Protein AF-X1MJ96-F1 (afdb_monomer)

Radius of gyration: 21.06 Å; Cα con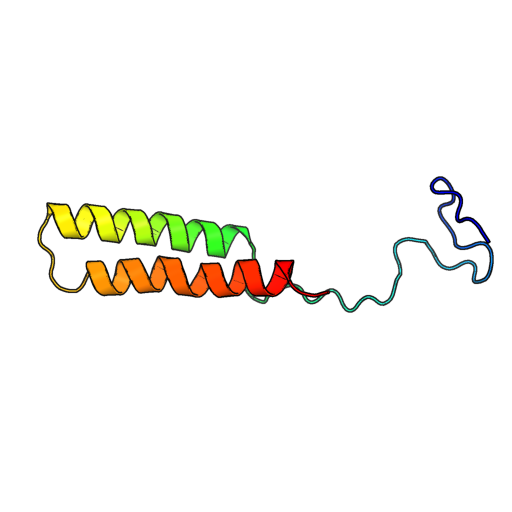tacts (8 Å, |Δi|>4): 55; chains: 1; bounding box: 51×21×50 Å

Foldseek 3Di:
DDDDPPDQADPPPRHGPPPDPPVPCDDPAHPVNLVVLLVVLVVLLVVCVVVVPPPSVVSSVCSNPVSVCVVVVNVPPD

Structure (mmCIF, N/CA/C/O backbone):
data_AF-X1MJ96-F1
#
_entry.id   AF-X1MJ96-F1
#
loop_
_atom_site.group_PDB
_atom_site.id
_atom_site.type_symbol
_atom_site.label_atom_id
_atom_site.label_alt_id
_atom_site.label_comp_id
_atom_site.label_asym_id
_atom_site.label_entity_id
_atom_site.label_seq_id
_atom_site.pdbx_PDB_ins_code
_atom_site.Cartn_x
_atom_site.Cartn_y
_atom_site.Cartn_z
_atom_site.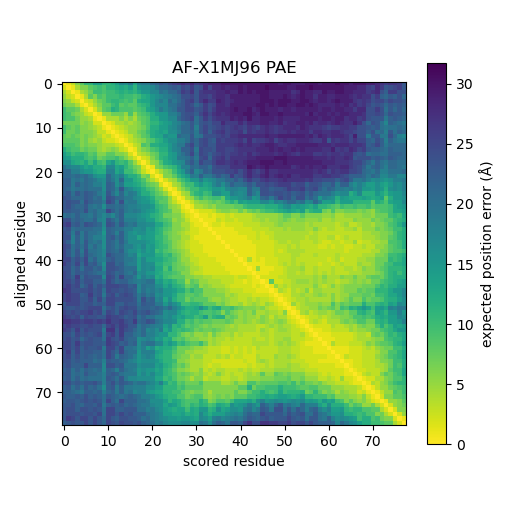occupancy
_atom_site.B_iso_or_equiv
_atom_site.auth_seq_id
_atom_site.auth_comp_id
_atom_site.auth_asym_id
_atom_site.auth_atom_id
_atom_site.pdbx_PDB_model_num
ATOM 1 N N . LEU A 1 1 ? -37.394 7.660 24.142 1.00 49.75 1 LEU A N 1
ATOM 2 C CA . LEU A 1 1 ? -36.429 8.213 25.117 1.00 49.75 1 LEU A CA 1
ATOM 3 C C . LEU A 1 1 ? -35.333 8.933 24.341 1.00 49.75 1 LEU A C 1
ATOM 5 O O . LEU A 1 1 ? -34.780 8.334 23.429 1.00 49.75 1 LEU A O 1
ATOM 9 N N . ARG A 1 2 ? -35.099 10.225 24.602 1.00 50.00 2 ARG A N 1
ATOM 10 C CA . ARG A 1 2 ? -33.973 10.970 24.013 1.00 50.00 2 ARG A CA 1
ATOM 11 C C . ARG A 1 2 ? -32.759 10.733 24.908 1.00 50.00 2 ARG A C 1
ATOM 13 O O . ARG A 1 2 ? -32.834 11.047 26.089 1.00 50.00 2 ARG A O 1
ATOM 20 N N . PHE A 1 3 ? -31.693 10.151 24.367 1.00 57.22 3 PHE A N 1
ATOM 21 C CA . PHE A 1 3 ? -30.452 9.935 25.107 1.00 57.22 3 PHE A CA 1
ATOM 22 C C . PHE A 1 3 ? -29.782 11.284 25.379 1.00 57.22 3 PHE A C 1
ATOM 24 O O . PHE A 1 3 ? -29.549 12.064 24.454 1.00 57.22 3 PHE A O 1
ATOM 31 N N . ASN A 1 4 ? -29.513 11.570 26.650 1.00 60.22 4 ASN A N 1
ATOM 32 C CA . ASN A 1 4 ? -28.726 12.721 27.059 1.00 60.22 4 ASN A CA 1
ATOM 33 C C . ASN A 1 4 ? -27.248 12.366 26.875 1.00 60.22 4 ASN A C 1
ATOM 35 O O . ASN A 1 4 ? -26.712 11.512 27.572 1.00 60.22 4 ASN A O 1
ATOM 39 N N . SER A 1 5 ? -26.577 13.015 25.928 1.00 59.53 5 SER A N 1
ATOM 40 C CA . SER A 1 5 ? -25.191 12.723 25.538 1.00 59.53 5 SER A CA 1
ATOM 41 C C . SER A 1 5 ? -24.137 13.028 26.615 1.00 59.53 5 SER A C 1
ATOM 43 O O . SER A 1 5 ? -22.948 12.843 26.370 1.00 59.53 5 SER A O 1
ATOM 45 N N . LYS A 1 6 ? -24.547 13.495 27.801 1.00 62.69 6 LYS A N 1
ATOM 46 C CA . LYS A 1 6 ? -23.671 13.745 28.958 1.00 62.69 6 LYS A CA 1
ATOM 47 C C . LYS A 1 6 ? -23.697 12.635 30.013 1.00 62.69 6 LYS A C 1
ATOM 49 O O . LYS A 1 6 ? -22.920 12.704 30.961 1.00 62.69 6 LYS A O 1
ATOM 54 N N . GLU A 1 7 ? -24.574 11.646 29.882 1.00 65.25 7 GLU A N 1
ATOM 55 C CA . GLU A 1 7 ? -24.690 10.553 30.849 1.00 65.25 7 GLU A CA 1
ATOM 56 C C . GLU A 1 7 ? -23.734 9.411 30.475 1.00 65.25 7 GLU A C 1
ATOM 58 O O . GLU A 1 7 ? -23.689 8.967 29.330 1.00 65.25 7 GLU A O 1
ATOM 63 N N . GLY A 1 8 ? -22.916 8.974 31.438 1.00 65.81 8 GLY A N 1
ATOM 64 C CA . GLY A 1 8 ? -21.916 7.911 31.255 1.00 65.81 8 GLY A CA 1
ATOM 65 C C . GLY A 1 8 ? -22.486 6.489 31.311 1.00 65.81 8 GLY A C 1
ATOM 66 O O . GLY A 1 8 ? -21.757 5.524 31.068 1.00 65.81 8 GLY A O 1
ATOM 67 N N . GLU A 1 9 ? -23.780 6.361 31.601 1.00 70.19 9 GLU A N 1
ATOM 68 C CA . GLU A 1 9 ? -24.517 5.107 31.737 1.00 70.19 9 GLU A CA 1
ATOM 69 C C . GLU A 1 9 ? -25.889 5.205 31.058 1.00 70.19 9 GLU A C 1
ATOM 71 O O . GLU A 1 9 ? -26.506 6.268 31.002 1.00 70.19 9 GLU A O 1
ATOM 76 N N . CYS A 1 10 ? -26.367 4.092 30.504 1.00 69.25 10 CYS A N 1
ATOM 77 C CA . CYS A 1 10 ? -27.700 4.009 29.926 1.00 69.25 10 CYS A CA 1
ATOM 78 C C . CYS A 1 10 ? -28.754 3.986 31.048 1.00 69.25 10 CYS A C 1
ATOM 80 O O . CYS A 1 10 ? -28.717 3.083 31.881 1.00 69.25 10 CYS A O 1
ATOM 82 N N . PRO A 1 11 ? -29.765 4.871 31.044 1.00 67.31 11 PRO A N 1
ATOM 83 C CA . PRO A 1 11 ? -30.739 4.968 32.136 1.00 67.31 11 PRO A CA 1
ATOM 84 C C . PRO A 1 11 ? -31.703 3.773 32.241 1.00 67.31 11 PRO A C 1
ATOM 86 O O . PRO A 1 11 ? -32.438 3.668 33.216 1.00 67.31 11 PRO A O 1
ATOM 89 N N . GLN A 1 12 ? -31.745 2.883 31.240 1.00 67.56 12 GLN A N 1
ATOM 90 C CA . GLN A 1 12 ? -32.644 1.720 31.231 1.00 67.56 12 GLN A CA 1
ATOM 91 C C . GLN A 1 12 ? -31.946 0.411 31.618 1.00 67.56 12 GLN A C 1
ATOM 93 O O . GLN A 1 12 ? -32.575 -0.466 32.201 1.00 67.56 12 GLN A O 1
ATOM 98 N N . CYS A 1 13 ? -30.664 0.258 31.281 1.00 74.00 13 CYS A N 1
ATOM 99 C CA . CYS A 1 13 ? -29.909 -0.968 31.551 1.00 74.00 13 CYS A CA 1
ATOM 100 C C . CYS A 1 13 ? -28.661 -0.748 32.410 1.00 74.00 13 CYS A C 1
ATOM 102 O O . CYS A 1 13 ? -27.949 -1.712 32.669 1.00 74.00 13 CYS A O 1
ATOM 104 N N . HIS A 1 14 ? -28.384 0.493 32.828 1.00 69.62 14 HIS A N 1
ATOM 105 C CA . HIS A 1 14 ? -27.200 0.896 33.597 1.00 69.62 14 HIS A CA 1
ATOM 106 C C . HIS A 1 14 ? -25.858 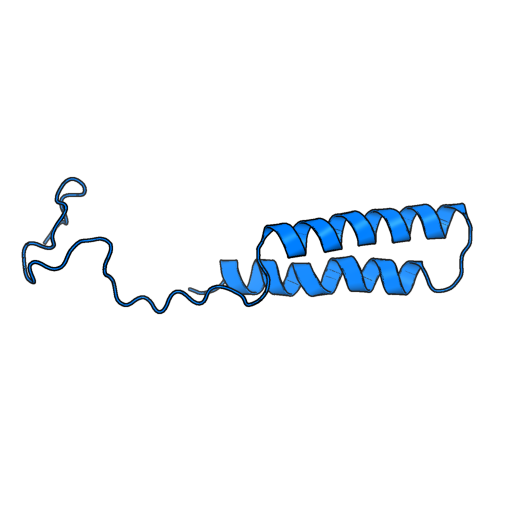0.488 32.960 1.00 69.62 14 HIS A C 1
ATOM 108 O O . HIS A 1 14 ? -24.806 0.568 33.587 1.00 69.62 14 HIS A O 1
ATOM 114 N N . ALA A 1 15 ? -25.872 0.068 31.692 1.00 64.62 15 ALA A N 1
ATOM 115 C CA . ALA A 1 15 ? -24.672 -0.278 30.953 1.00 64.62 15 ALA A CA 1
ATOM 116 C C . ALA A 1 15 ? -23.900 0.995 30.601 1.00 64.62 15 ALA A C 1
ATOM 118 O O . ALA A 1 15 ? -24.491 2.010 30.214 1.00 64.62 15 ALA A O 1
ATOM 119 N N . LYS A 1 16 ? -22.573 0.943 30.711 1.00 66.75 16 LYS A N 1
ATOM 120 C CA . LYS A 1 16 ? -21.699 2.062 30.362 1.00 66.75 16 LYS A CA 1
ATOM 121 C C . LYS A 1 16 ? -21.832 2.356 28.867 1.00 66.75 16 LYS A C 1
ATOM 123 O O . LYS A 1 16 ? -21.773 1.442 28.050 1.00 66.75 16 LYS A O 1
ATOM 128 N N . VAL A 1 17 ? -21.955 3.628 28.481 1.00 62.50 17 VAL A N 1
ATOM 129 C CA . VAL A 1 17 ? -22.266 4.034 27.086 1.00 62.50 17 VAL A CA 1
ATOM 130 C C . VAL A 1 17 ? -21.159 3.661 26.073 1.00 62.50 17 VAL A C 1
ATOM 132 O O . VAL A 1 17 ? -21.366 3.734 24.868 1.00 62.50 17 VAL A O 1
ATOM 135 N N . ASN A 1 18 ? -20.006 3.172 26.539 1.00 56.47 18 ASN A N 1
ATOM 136 C CA . ASN A 1 18 ? -18.900 2.692 25.701 1.00 56.47 18 ASN A CA 1
ATOM 137 C C . ASN A 1 18 ? -18.737 1.160 25.679 1.00 56.47 18 ASN A C 1
ATOM 139 O O . ASN A 1 18 ? -17.809 0.664 25.051 1.00 56.47 18 ASN A O 1
ATOM 143 N N . GLU A 1 19 ? -19.613 0.410 26.351 1.00 54.41 19 GLU A N 1
ATOM 144 C CA . GLU A 1 19 ? -19.598 -1.061 26.389 1.00 54.41 19 GLU A CA 1
ATOM 145 C C . GLU A 1 19 ? -20.668 -1.660 25.465 1.00 54.41 19 GLU A C 1
ATOM 147 O O . GLU A 1 19 ? -21.208 -2.733 25.734 1.00 54.41 19 GLU A O 1
ATOM 152 N N . SER A 1 20 ? -20.998 -0.973 24.362 1.00 52.91 20 SER A N 1
ATOM 153 C CA . SER A 1 20 ? -21.779 -1.619 23.306 1.00 52.91 20 SER A CA 1
ATOM 154 C C . SER A 1 20 ? -20.993 -2.854 22.850 1.00 52.91 20 SER A C 1
ATOM 156 O O . SER A 1 20 ? -19.826 -2.699 22.477 1.00 52.91 20 SER A O 1
ATOM 158 N N . PRO A 1 21 ? -21.581 -4.065 22.847 1.00 53.97 21 PRO A N 1
ATOM 159 C CA . PRO A 1 21 ? -20.959 -5.276 22.315 1.00 53.97 21 PRO A CA 1
ATOM 160 C C . PRO A 1 21 ? -20.909 -5.231 20.777 1.00 53.97 21 PRO A C 1
ATOM 162 O O . PRO A 1 21 ? -21.113 -6.239 20.099 1.00 53.97 21 PRO A O 1
ATOM 165 N N . GLU A 1 22 ? -20.663 -4.047 20.213 1.00 54.50 22 GLU A N 1
ATOM 166 C CA . GLU A 1 22 ? -20.252 -3.874 18.837 1.00 54.50 22 GLU A CA 1
ATOM 167 C C . GLU A 1 22 ? -18.930 -4.621 18.732 1.00 54.50 22 GLU A C 1
ATOM 169 O O . GLU A 1 22 ? -17.915 -4.233 19.315 1.00 54.50 22 GLU A O 1
ATOM 174 N N . ASN A 1 23 ? -18.975 -5.771 18.075 1.00 51.50 23 ASN A N 1
ATOM 175 C CA . ASN A 1 23 ? -17.818 -6.604 17.833 1.00 51.50 23 ASN A CA 1
ATOM 176 C C . ASN A 1 23 ? -16.848 -5.748 17.011 1.00 51.50 23 ASN A C 1
ATOM 178 O O . ASN A 1 23 ? -17.028 -5.613 15.800 1.00 51.50 23 ASN A O 1
ATOM 182 N N . ARG A 1 24 ? -15.912 -5.059 17.683 1.00 54.47 24 ARG A N 1
ATOM 183 C CA . ARG A 1 24 ? -14.956 -4.152 17.054 1.00 54.47 24 ARG A CA 1
ATOM 184 C C . ARG A 1 24 ? -14.097 -5.021 16.154 1.00 54.47 24 ARG A C 1
ATOM 186 O O . ARG A 1 24 ? -13.136 -5.639 16.602 1.00 54.47 24 ARG A O 1
ATOM 193 N N . LYS A 1 25 ? -14.496 -5.123 14.888 1.00 58.34 25 LYS A N 1
ATOM 194 C CA . LYS A 1 25 ? -13.740 -5.798 13.842 1.00 58.34 25 LYS A CA 1
ATOM 195 C C . LYS A 1 25 ? -12.549 -4.907 13.537 1.00 58.34 25 LYS A C 1
ATOM 197 O O . LYS A 1 25 ? -12.553 -4.129 12.591 1.00 58.34 25 LYS A O 1
ATOM 202 N N . GLU A 1 26 ? -11.555 -4.956 14.412 1.00 57.59 26 GLU A N 1
ATOM 203 C CA . GLU A 1 26 ? -10.252 -4.399 14.107 1.00 57.59 26 GLU A CA 1
ATOM 204 C C . GLU A 1 26 ? -9.718 -5.176 12.912 1.00 57.59 26 GLU A C 1
ATOM 206 O O . GLU A 1 26 ? -9.682 -6.411 12.913 1.00 57.59 26 GLU A O 1
ATOM 211 N N . SER A 1 27 ? -9.376 -4.462 11.845 1.00 56.84 27 SER A N 1
ATOM 212 C CA . SER A 1 27 ? -8.718 -5.107 10.727 1.00 56.84 27 SER A CA 1
ATOM 213 C C . SER A 1 27 ? -7.427 -5.761 11.195 1.00 56.84 27 SER A C 1
ATOM 215 O O . SER A 1 27 ? -6.685 -5.155 11.970 1.00 56.84 27 SER A O 1
ATOM 217 N N . PRO A 1 28 ? -7.086 -6.942 10.653 1.00 65.06 28 PRO A N 1
ATOM 218 C CA . PRO A 1 28 ? -5.807 -7.589 10.939 1.00 65.06 28 PRO A CA 1
ATOM 219 C C . PRO A 1 28 ? -4.600 -6.727 10.530 1.00 65.06 28 PRO A C 1
ATOM 221 O O . PRO A 1 28 ? -3.482 -6.978 10.968 1.00 65.06 28 PRO A O 1
ATOM 224 N N . ILE A 1 29 ? -4.820 -5.701 9.700 1.00 66.19 29 ILE A N 1
ATOM 225 C CA . ILE A 1 29 ? -3.813 -4.734 9.273 1.00 66.19 29 ILE A CA 1
ATOM 226 C C . ILE A 1 29 ? -4.140 -3.386 9.922 1.00 66.19 29 ILE A C 1
ATOM 228 O O . ILE A 1 29 ? -5.235 -2.862 9.700 1.00 66.19 29 ILE A O 1
ATOM 232 N N . PRO A 1 30 ? -3.223 -2.783 10.691 1.00 78.44 30 PRO A N 1
ATOM 233 C CA . PRO A 1 30 ? -3.455 -1.461 11.244 1.00 78.44 30 PRO A CA 1
ATOM 234 C C . PRO A 1 30 ? -3.481 -0.405 10.127 1.00 78.44 30 PRO A C 1
ATOM 236 O O . PRO A 1 30 ? -2.757 -0.510 9.137 1.00 78.44 30 PRO A O 1
ATOM 239 N N . TRP A 1 31 ? -4.283 0.650 10.300 1.00 79.12 31 TRP A N 1
ATOM 240 C CA . TRP A 1 31 ? -4.470 1.711 9.296 1.00 79.12 31 TRP A CA 1
ATOM 241 C C . TRP A 1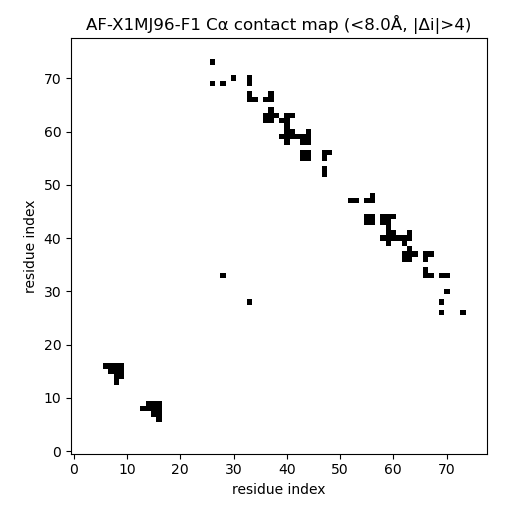 31 ? -3.150 2.347 8.827 1.00 79.12 31 TRP A C 1
ATOM 243 O O . TRP A 1 31 ? -2.983 2.639 7.644 1.00 79.12 31 TRP A O 1
ATOM 253 N N . TRP A 1 32 ? -2.178 2.499 9.732 1.00 80.69 32 TRP A N 1
ATOM 254 C CA . TRP A 1 32 ? -0.855 3.033 9.408 1.00 80.69 32 TRP A CA 1
ATOM 255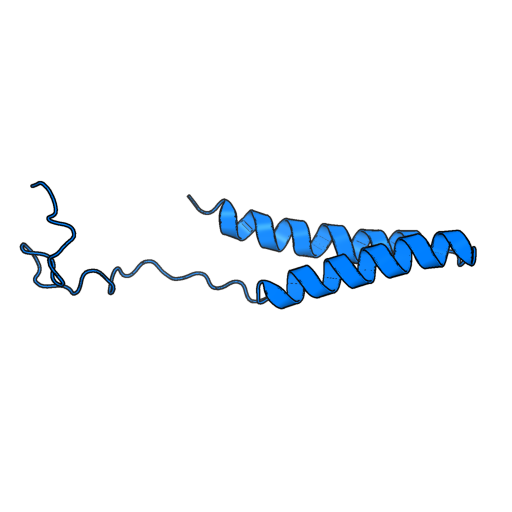 C C . TRP A 1 32 ? -0.049 2.094 8.496 1.00 80.69 32 TRP A C 1
ATOM 257 O O . TRP A 1 32 ? 0.702 2.567 7.646 1.00 80.69 32 TRP A O 1
ATOM 267 N N . GLY A 1 33 ? -0.239 0.775 8.617 1.00 84.38 33 GLY A N 1
ATOM 268 C CA . GLY A 1 33 ? 0.409 -0.219 7.760 1.00 84.38 33 GLY A CA 1
ATOM 269 C C . GLY A 1 33 ? -0.098 -0.140 6.321 1.00 84.38 33 GLY A C 1
ATOM 270 O O . GLY A 1 33 ? 0.691 -0.157 5.381 1.00 84.38 33 GLY A O 1
ATOM 271 N N . ALA A 1 34 ? -1.406 0.057 6.148 1.00 84.12 34 ALA A N 1
ATOM 272 C CA . ALA A 1 34 ? -1.999 0.272 4.833 1.00 84.12 34 ALA A CA 1
ATOM 273 C C . ALA A 1 34 ? -1.495 1.570 4.172 1.00 84.12 34 ALA A C 1
ATOM 275 O O . ALA A 1 34 ? -1.163 1.564 2.988 1.00 84.12 34 ALA A O 1
ATOM 276 N N . ILE A 1 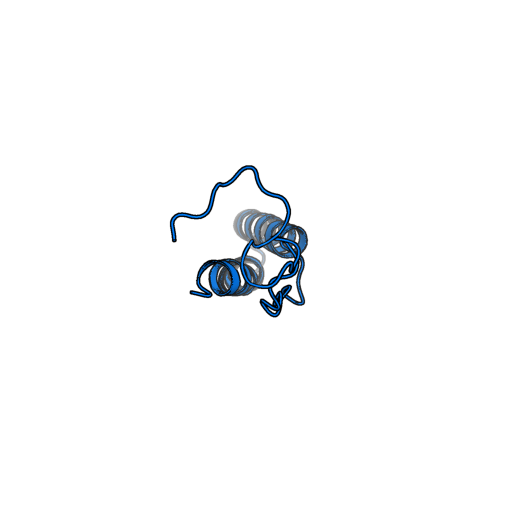35 ? -1.362 2.661 4.937 1.00 86.31 35 ILE A N 1
ATOM 277 C CA . ILE A 1 35 ? -0.788 3.923 4.439 1.00 86.31 35 ILE A CA 1
ATOM 278 C C . ILE A 1 35 ? 0.674 3.742 4.011 1.00 86.31 35 ILE A C 1
ATOM 280 O O . ILE A 1 35 ? 1.050 4.209 2.937 1.00 86.31 35 ILE A O 1
ATOM 284 N N . LEU A 1 36 ? 1.496 3.041 4.801 1.00 90.25 36 LEU A N 1
ATOM 285 C CA . LEU A 1 36 ? 2.890 2.766 4.434 1.00 90.25 36 LEU A CA 1
ATOM 286 C C . LEU A 1 36 ? 2.998 1.980 3.124 1.00 90.25 36 LEU A C 1
ATOM 288 O O . LEU A 1 36 ? 3.798 2.349 2.266 1.00 90.25 36 LEU A O 1
ATOM 292 N N . CYS A 1 37 ? 2.176 0.943 2.938 1.00 89.12 37 CYS A N 1
ATOM 293 C CA . CYS A 1 37 ? 2.148 0.182 1.687 1.00 89.12 37 CYS A CA 1
ATOM 294 C C . CYS A 1 37 ? 1.809 1.070 0.481 1.00 89.12 37 CYS A C 1
ATOM 296 O O . CYS A 1 37 ? 2.482 0.976 -0.543 1.00 89.12 37 CYS A O 1
ATOM 298 N N . ILE A 1 38 ? 0.842 1.982 0.623 1.00 89.38 38 ILE A N 1
ATOM 299 C CA . ILE A 1 38 ? 0.466 2.924 -0.442 1.00 89.38 38 ILE A CA 1
ATOM 300 C C . ILE A 1 38 ? 1.634 3.856 -0.791 1.00 89.38 38 ILE A C 1
ATOM 302 O O . ILE A 1 38 ? 1.945 4.030 -1.968 1.00 89.38 38 ILE A O 1
ATOM 306 N N . LEU A 1 39 ? 2.313 4.428 0.209 1.00 92.62 39 LEU A N 1
ATOM 307 C CA . LEU A 1 39 ? 3.446 5.333 -0.021 1.00 92.62 39 LEU A CA 1
ATOM 308 C C . LEU A 1 39 ? 4.617 4.627 -0.716 1.00 92.62 39 LEU A C 1
ATOM 310 O O . LEU A 1 39 ? 5.186 5.166 -1.667 1.00 92.62 39 LEU A O 1
ATOM 314 N N . ILE A 1 40 ? 4.946 3.408 -0.280 1.00 91.88 40 ILE A N 1
ATOM 315 C CA . ILE A 1 40 ? 5.993 2.589 -0.903 1.00 91.88 40 ILE A CA 1
ATOM 316 C C . ILE A 1 40 ? 5.593 2.212 -2.333 1.00 91.88 40 ILE A C 1
ATOM 318 O O . ILE A 1 40 ? 6.422 2.303 -3.234 1.00 91.88 40 ILE A O 1
ATOM 322 N N . GLY A 1 41 ? 4.331 1.843 -2.563 1.00 89.38 41 GLY A N 1
ATOM 323 C CA . GLY A 1 41 ? 3.819 1.501 -3.888 1.00 89.38 41 GLY A CA 1
ATOM 324 C C . GLY A 1 41 ? 3.903 2.663 -4.880 1.00 89.38 41 GLY A C 1
ATOM 325 O O . GLY A 1 41 ? 4.378 2.471 -5.996 1.00 89.38 41 GLY A O 1
ATOM 326 N N . ILE A 1 42 ? 3.537 3.882 -4.467 1.00 89.94 42 ILE A N 1
ATOM 327 C CA . ILE A 1 42 ? 3.677 5.096 -5.294 1.00 89.94 42 ILE A CA 1
ATOM 3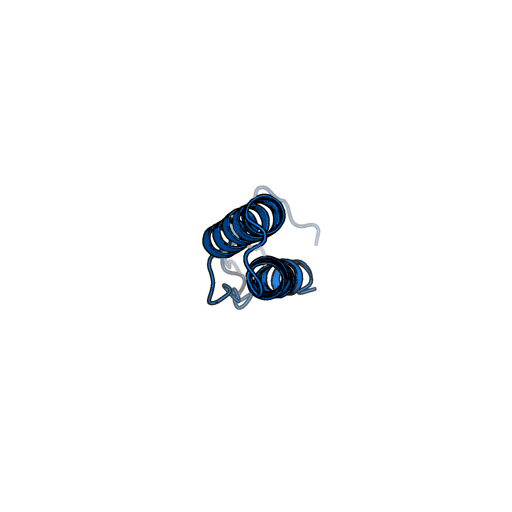28 C C . ILE A 1 42 ? 5.154 5.383 -5.599 1.00 89.94 42 ILE A C 1
ATOM 3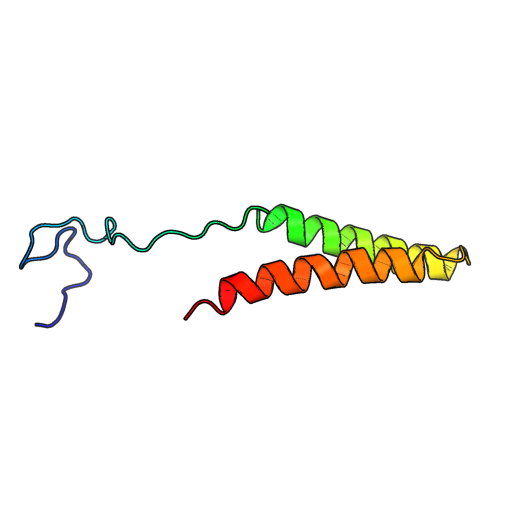30 O O . ILE A 1 42 ? 5.496 5.699 -6.739 1.00 89.94 42 ILE A O 1
ATOM 334 N N . GLY A 1 43 ? 6.035 5.251 -4.602 1.00 91.25 43 GLY A N 1
ATOM 335 C CA . GLY A 1 43 ? 7.475 5.446 -4.781 1.00 91.25 43 GLY A CA 1
ATOM 336 C C . GLY A 1 43 ? 8.099 4.423 -5.732 1.00 91.25 43 GLY A C 1
ATOM 337 O O . GLY A 1 43 ? 8.864 4.797 -6.617 1.00 91.25 43 GLY A O 1
ATOM 338 N N . ALA A 1 44 ? 7.731 3.148 -5.597 1.00 87.12 44 ALA A N 1
ATOM 339 C CA . ALA A 1 44 ? 8.157 2.077 -6.494 1.00 87.12 44 ALA A CA 1
ATOM 340 C C . ALA A 1 44 ? 7.623 2.291 -7.915 1.00 87.12 44 ALA A C 1
ATOM 342 O O . ALA A 1 44 ? 8.362 2.117 -8.879 1.00 87.12 44 ALA A O 1
ATOM 343 N N . TRP A 1 45 ? 6.375 2.738 -8.049 1.00 84.75 45 TRP A N 1
ATOM 344 C CA . TRP A 1 45 ? 5.775 3.029 -9.344 1.00 84.75 45 TRP A CA 1
ATOM 345 C C . TRP A 1 45 ? 6.490 4.190 -10.054 1.00 84.75 45 TRP A C 1
ATOM 347 O O . TRP A 1 45 ? 6.955 4.035 -11.184 1.00 84.75 45 TRP A O 1
ATOM 357 N N . GLY A 1 46 ? 6.663 5.330 -9.379 1.00 86.12 46 GLY A N 1
ATOM 358 C CA . GLY A 1 46 ? 7.360 6.489 -9.947 1.00 86.12 46 GLY A CA 1
ATOM 359 C C . GLY A 1 46 ? 8.850 6.233 -10.199 1.00 86.12 46 GLY A C 1
ATOM 360 O O . GLY A 1 46 ? 9.373 6.593 -11.252 1.00 86.12 46 GLY A O 1
ATOM 361 N N . GLY A 1 47 ? 9.533 5.568 -9.263 1.00 86.38 47 GLY A N 1
ATOM 362 C CA . GLY A 1 47 ? 10.945 5.203 -9.402 1.00 86.38 47 GLY A CA 1
ATOM 363 C C . GLY A 1 47 ? 11.182 4.165 -10.498 1.00 86.38 47 GLY A C 1
ATOM 364 O O . GLY A 1 47 ? 12.140 4.282 -11.257 1.00 86.38 47 GLY A O 1
ATOM 365 N N . GLY A 1 48 ? 10.278 3.193 -10.639 1.00 83.56 48 GLY A N 1
ATOM 366 C CA . GLY A 1 48 ? 10.318 2.194 -11.705 1.00 83.56 48 GLY A CA 1
ATOM 367 C C . GLY A 1 48 ? 10.117 2.783 -13.089 1.00 83.56 48 GLY A C 1
ATOM 368 O O . GLY A 1 48 ? 10.812 2.374 -14.014 1.00 83.56 48 GLY A O 1
ATOM 369 N N . ALA A 1 49 ? 9.245 3.785 -13.217 1.00 79.38 49 ALA A N 1
ATOM 370 C CA . ALA A 1 49 ? 9.082 4.531 -14.461 1.00 79.38 49 ALA A CA 1
ATOM 371 C C . ALA A 1 49 ? 10.333 5.354 -14.818 1.00 79.38 49 ALA A C 1
ATOM 373 O O . ALA A 1 49 ? 10.669 5.471 -15.990 1.00 79.38 49 ALA A O 1
ATOM 374 N N . TYR A 1 50 ? 11.041 5.899 -13.822 1.00 84.56 50 TYR A N 1
ATOM 375 C CA . TYR A 1 50 ? 12.245 6.704 -14.049 1.00 84.56 50 TYR A CA 1
ATOM 376 C C . TYR A 1 50 ? 13.492 5.865 -14.380 1.00 84.56 50 TYR A C 1
ATOM 378 O O . TYR A 1 50 ? 14.328 6.296 -15.169 1.00 84.56 50 TYR A O 1
ATOM 386 N N . TRP A 1 51 ? 13.638 4.681 -13.780 1.00 88.56 51 TRP A N 1
ATOM 387 C CA . TRP A 1 51 ? 14.768 3.766 -14.021 1.00 88.56 51 TRP A CA 1
ATOM 388 C C . TRP A 1 51 ? 14.456 2.645 -15.021 1.00 88.56 51 TRP A C 1
ATOM 390 O O . TRP A 1 51 ? 15.275 1.745 -15.189 1.00 88.56 51 TRP A O 1
ATOM 400 N N . GLU A 1 52 ? 13.283 2.689 -15.663 1.00 83.44 52 GLU A N 1
ATOM 401 C CA . GLU A 1 52 ? 12.804 1.698 -16.639 1.00 83.44 52 GLU A CA 1
ATOM 402 C C . GLU A 1 52 ? 12.930 0.244 -16.144 1.00 83.44 52 GLU A C 1
ATOM 404 O O . GLU A 1 52 ? 13.264 -0.664 -16.902 1.00 83.44 52 GLU A O 1
ATOM 409 N N . ILE A 1 53 ? 12.669 0.001 -14.853 1.00 81.62 53 ILE A N 1
ATOM 410 C CA . ILE A 1 53 ? 12.764 -1.344 -14.271 1.00 81.62 53 ILE A CA 1
ATOM 411 C C . ILE A 1 53 ? 11.488 -2.123 -14.622 1.00 81.62 53 ILE A C 1
ATOM 413 O O . ILE A 1 53 ? 10.418 -1.823 -14.073 1.00 81.62 53 ILE A O 1
ATOM 417 N N . PRO A 1 54 ? 11.564 -3.151 -15.487 1.00 79.81 54 PRO A N 1
ATOM 418 C CA . PRO A 1 54 ? 10.394 -3.930 -15.863 1.00 79.81 54 PRO A CA 1
ATOM 419 C C . PRO A 1 54 ? 9.837 -4.688 -14.648 1.00 79.81 54 PRO A C 1
ATOM 421 O O . PRO A 1 54 ? 10.580 -5.285 -13.871 1.00 79.81 54 PRO A O 1
ATOM 424 N N . GLY A 1 55 ? 8.512 -4.659 -14.479 1.00 78.31 55 GLY A N 1
ATOM 425 C CA . GLY A 1 55 ? 7.797 -5.347 -13.394 1.00 78.31 55 GLY A CA 1
ATOM 426 C C . GLY A 1 55 ? 7.612 -4.536 -12.106 1.00 78.31 55 GLY A C 1
ATOM 427 O O . GLY A 1 55 ? 6.761 -4.889 -11.288 1.00 78.31 55 GLY A O 1
ATOM 428 N N . LEU A 1 56 ? 8.327 -3.416 -11.934 1.00 81.81 56 LEU A N 1
ATOM 429 C CA . LEU A 1 56 ? 8.160 -2.561 -10.753 1.00 81.81 56 LEU A CA 1
ATOM 430 C C . LEU A 1 56 ? 6.835 -1.768 -10.779 1.00 81.81 56 LEU A C 1
ATOM 432 O O . LEU A 1 56 ? 6.283 -1.461 -9.725 1.00 81.81 56 LEU A O 1
ATOM 436 N N . ASP A 1 57 ? 6.281 -1.522 -11.971 1.00 82.12 57 ASP A N 1
ATOM 437 C CA . ASP A 1 57 ? 4.943 -0.940 -12.183 1.00 82.12 57 ASP A CA 1
ATOM 438 C C . ASP A 1 57 ? 3.829 -1.846 -11.627 1.00 82.12 57 ASP A C 1
ATOM 440 O O . ASP A 1 57 ? 2.970 -1.405 -10.862 1.00 82.12 57 ASP A O 1
ATOM 444 N N . GLU A 1 58 ? 3.901 -3.144 -11.939 1.00 84.56 58 GLU A N 1
ATOM 445 C CA . GLU A 1 58 ? 2.945 -4.162 -11.488 1.00 84.56 58 GLU A CA 1
ATOM 446 C C . GLU A 1 58 ? 2.993 -4.321 -9.957 1.00 84.56 58 GLU A C 1
ATOM 448 O O . GLU A 1 58 ? 1.960 -4.318 -9.282 1.00 84.56 58 GLU A O 1
ATOM 453 N N . ALA A 1 59 ? 4.206 -4.382 -9.392 1.00 84.25 59 ALA A N 1
ATOM 454 C CA . ALA A 1 59 ? 4.424 -4.468 -7.950 1.00 84.25 59 ALA A CA 1
ATOM 455 C C . ALA A 1 59 ? 3.966 -3.195 -7.214 1.00 84.25 59 ALA A C 1
ATOM 457 O O . ALA A 1 59 ? 3.326 -3.282 -6.163 1.00 84.25 59 ALA A O 1
ATOM 458 N N . GLY A 1 60 ? 4.242 -2.014 -7.779 1.00 83.81 60 GLY A N 1
ATOM 459 C CA . GLY A 1 60 ? 3.782 -0.730 -7.251 1.00 83.81 60 GLY A CA 1
ATOM 460 C C . GLY A 1 60 ? 2.257 -0.635 -7.220 1.00 83.81 60 GLY A C 1
ATOM 461 O O . GLY A 1 60 ? 1.677 -0.267 -6.199 1.00 83.81 60 GLY A O 1
ATOM 462 N N . ARG A 1 61 ? 1.586 -1.063 -8.295 1.00 84.25 61 ARG A N 1
ATOM 463 C CA . ARG A 1 61 ? 0.118 -1.130 -8.366 1.00 84.25 61 ARG A CA 1
ATOM 464 C C . ARG A 1 61 ? -0.472 -2.088 -7.336 1.00 84.25 61 ARG A C 1
ATOM 466 O O . ARG A 1 61 ? -1.422 -1.716 -6.647 1.00 84.25 61 ARG A O 1
ATOM 473 N N . ALA A 1 62 ? 0.099 -3.281 -7.176 1.00 86.12 62 ALA A N 1
ATOM 474 C CA . ALA A 1 62 ? -0.349 -4.236 -6.162 1.00 86.12 62 ALA A CA 1
ATOM 475 C C . ALA A 1 62 ? -0.245 -3.651 -4.739 1.00 86.12 62 ALA A C 1
ATOM 477 O O . ALA A 1 62 ? -1.194 -3.747 -3.958 1.00 86.12 62 ALA A O 1
ATOM 478 N N . LEU A 1 63 ? 0.866 -2.973 -4.433 1.00 86.12 63 LEU A N 1
ATOM 479 C CA . LEU A 1 63 ? 1.103 -2.312 -3.144 1.00 86.12 63 LEU A CA 1
ATOM 480 C C . LEU A 1 63 ? 0.153 -1.142 -2.859 1.00 86.12 63 LEU A C 1
ATOM 482 O O . LEU A 1 63 ? -0.073 -0.830 -1.694 1.00 86.12 63 LEU A O 1
ATOM 486 N N . VAL A 1 64 ? -0.424 -0.513 -3.885 1.00 86.19 64 VAL A N 1
ATOM 487 C CA . VAL A 1 64 ? -1.417 0.560 -3.721 1.00 86.19 64 VAL A CA 1
ATOM 488 C C . VAL A 1 64 ? -2.834 -0.007 -3.597 1.00 86.19 64 VAL A C 1
ATOM 490 O O . VAL A 1 64 ? -3.565 0.353 -2.674 1.00 86.19 64 VAL A O 1
ATOM 493 N N . TYR A 1 65 ? -3.244 -0.909 -4.492 1.00 83.44 65 TYR A N 1
ATOM 494 C CA . TYR A 1 65 ? -4.647 -1.332 -4.586 1.00 83.44 65 TYR A CA 1
ATOM 495 C C . TYR A 1 65 ? -5.087 -2.319 -3.499 1.00 83.44 65 TYR A C 1
ATOM 497 O O . TYR A 1 65 ? -6.212 -2.214 -3.006 1.00 83.44 65 TYR A O 1
ATOM 505 N N . ILE A 1 66 ? -4.216 -3.242 -3.082 1.00 83.81 66 ILE A N 1
ATOM 506 C CA . ILE A 1 66 ? -4.523 -4.227 -2.031 1.00 83.81 66 ILE A CA 1
ATOM 507 C C . ILE A 1 66 ? -4.886 -3.544 -0.694 1.00 83.81 66 ILE A C 1
ATOM 509 O O . ILE A 1 66 ? -5.964 -3.815 -0.155 1.00 83.81 66 ILE A O 1
ATOM 513 N N . PRO A 1 67 ? -4.065 -2.624 -0.148 1.00 82.62 67 PRO A N 1
ATOM 514 C CA . PRO A 1 67 ? -4.395 -1.950 1.107 1.00 82.62 67 PRO A CA 1
ATOM 515 C C . PRO A 1 67 ? -5.546 -0.943 0.982 1.00 82.62 67 PRO A C 1
ATOM 517 O O . PRO A 1 67 ? -6.252 -0.739 1.968 1.00 82.62 67 PRO A O 1
ATOM 520 N N . LEU A 1 68 ? -5.797 -0.353 -0.198 1.00 80.94 68 LEU A N 1
ATOM 521 C CA . LEU A 1 68 ? -6.971 0.508 -0.418 1.00 80.94 68 LEU A CA 1
ATOM 522 C C . LEU A 1 68 ? -8.278 -0.261 -0.196 1.00 80.94 68 LEU A C 1
ATOM 524 O O . LEU A 1 68 ? -9.156 0.223 0.518 1.00 80.94 68 LEU A O 1
ATOM 528 N N . GLY A 1 69 ? -8.391 -1.477 -0.738 1.00 73.75 69 GLY A N 1
ATOM 529 C CA . GLY A 1 69 ? -9.551 -2.341 -0.495 1.00 73.75 69 GLY A CA 1
ATOM 530 C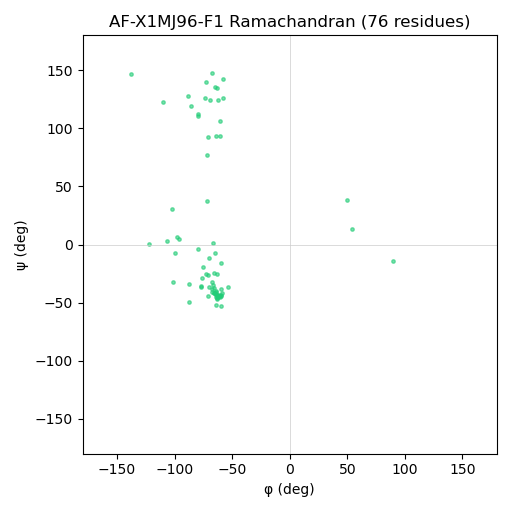 C . GLY A 1 69 ? -9.734 -2.663 0.991 1.00 73.75 69 GLY A C 1
ATOM 531 O O . GLY A 1 69 ? -10.852 -2.642 1.501 1.00 73.75 69 GLY A O 1
ATOM 532 N N . SER A 1 70 ? -8.629 -2.873 1.709 1.00 72.56 70 SER A N 1
ATOM 533 C CA . SER A 1 70 ? -8.657 -3.137 3.148 1.00 72.56 70 SER A CA 1
ATOM 534 C C . SER A 1 70 ? -9.061 -1.907 3.974 1.00 72.56 70 SER A C 1
ATOM 536 O O . SER A 1 70 ? -9.776 -2.058 4.959 1.00 72.56 70 SER A O 1
ATOM 538 N N . LEU A 1 71 ? -8.651 -0.695 3.578 1.00 70.69 71 LEU A N 1
ATOM 539 C CA . LEU A 1 71 ? -9.024 0.559 4.247 1.00 70.69 71 LEU A CA 1
ATOM 540 C C . LEU A 1 71 ? -10.501 0.917 4.027 1.00 70.69 71 LEU A C 1
ATOM 542 O O . LEU A 1 71 ? -11.195 1.275 4.979 1.00 70.69 71 LEU A O 1
ATOM 546 N N . PHE A 1 72 ? -10.998 0.791 2.794 1.00 67.31 72 PHE A N 1
ATOM 547 C CA . PHE A 1 72 ? -12.398 1.093 2.476 1.00 67.31 72 PHE A CA 1
ATOM 548 C C . PHE A 1 72 ? -13.369 -0.000 2.931 1.00 67.31 72 PHE A C 1
ATOM 550 O O . PHE A 1 72 ? -14.504 0.305 3.287 1.00 67.31 72 PHE A O 1
ATOM 557 N N . GLY A 1 73 ? -12.933 -1.262 2.989 1.00 62.72 73 GLY A N 1
ATOM 558 C CA . GLY A 1 73 ? -13.743 -2.361 3.520 1.00 62.72 73 GLY A CA 1
ATOM 559 C C . GLY A 1 73 ? -14.095 -2.200 5.003 1.00 62.72 73 GLY A C 1
ATOM 560 O O . GLY A 1 73 ? -15.126 -2.703 5.438 1.00 62.72 73 GLY A O 1
ATOM 561 N N . LEU A 1 74 ? -13.278 -1.461 5.760 1.00 58.22 74 LEU A N 1
ATOM 562 C CA . LEU A 1 74 ? -13.529 -1.137 7.168 1.00 58.22 74 LEU A CA 1
ATOM 563 C C . LEU A 1 74 ? -14.367 0.127 7.339 1.00 58.22 74 LEU A C 1
ATOM 565 O O . LEU A 1 74 ? -15.165 0.201 8.267 1.00 58.22 74 LEU A O 1
ATOM 569 N N . SER A 1 75 ? -14.214 1.120 6.455 1.00 54.50 75 SER A N 1
ATOM 570 C CA . SER A 1 75 ? -15.018 2.346 6.519 1.00 54.50 75 SER A CA 1
ATOM 571 C C . SER A 1 75 ? -16.458 2.154 6.022 1.00 54.50 75 SER A C 1
ATOM 573 O O . SER A 1 75 ? -17.325 2.951 6.371 1.00 54.50 75 SER A O 1
ATOM 575 N N . LEU A 1 76 ? -16.723 1.096 5.241 1.00 51.56 76 LEU A N 1
ATOM 576 C CA . LEU A 1 76 ? -18.045 0.740 4.705 1.00 51.56 76 LEU A CA 1
ATOM 577 C C . LEU A 1 76 ? -18.823 -0.300 5.527 1.00 51.56 76 LEU A C 1
ATOM 579 O O . LEU A 1 76 ? -19.904 -0.705 5.093 1.00 51.56 76 LEU A O 1
ATOM 583 N N . GLN A 1 77 ? -18.333 -0.737 6.694 1.00 50.44 77 GLN A N 1
ATOM 584 C CA . GLN A 1 77 ? -19.149 -1.568 7.586 1.00 50.44 77 GLN A CA 1
ATOM 585 C C . GLN A 1 77 ? -20.254 -0.706 8.207 1.00 50.44 77 GLN A C 1
ATOM 587 O O . GLN A 1 77 ? -20.041 -0.020 9.203 1.00 50.44 77 GLN A O 1
ATOM 592 N N . ARG A 1 78 ? -21.409 -0.707 7.538 1.00 46.28 78 ARG A N 1
ATOM 593 C CA . ARG A 1 78 ? -22.675 -0.138 7.998 1.00 46.28 78 ARG A CA 1
ATOM 594 C C . ARG A 1 78 ? -23.452 -1.148 8.830 1.00 46.28 78 ARG A C 1
ATOM 596 O O . ARG A 1 78 ? -23.457 -2.336 8.435 1.00 46.28 78 ARG A O 1
#

Mean predicted aligned error: 13.91 Å

Secondary structure (DSSP, 8-state):
----TT-SB-TTT--BTT---------SS-HHHHHHHHHHHHHHHHHHHHTT-TTHHHHHHHHHHHHHHHHHHHHT--

Solvent-accessible surface area (backbone atoms only — not comparable to full-atom values): 4709 Å² total; per-residue (Å²): 136,84,82,63,91,84,55,70,45,37,95,88,74,67,44,48,73,84,66,65,86,67,78,76,78,71,62,98,64,54,73,68,57,36,51,51,35,31,57,52,10,53,50,38,27,56,49,19,67,73,69,67,44,85,66,32,50,62,53,10,50,50,34,34,52,58,36,47,53,59,56,51,60,61,74,61,71,122

Nearest PDB structures (foldseek):
  6adq-assembly1_H  TM=5.966E-01  e=4.700E-01  Mycolicibacterium smegmatis MC2 51
  9fu0-assembly1_T  TM=5.578E-01  e=3.454E-01  Mycolicibacterium smegmatis
  7qho-assembly1_T  TM=5.566E-01  e=3.374E+00  Corynebacterium glutamicum ATCC 13032

Sequence (78 aa):
LRFNSKEGECPQCHAKVNESPENRKESPIPWWGAILCILIGIGAWGGGAYWEIPGLDEAGRALVYIPLGSLFGLSLQR

Organism: NCBI:txid412755

pLDDT: mean 72.86, std 13.39, range [46.28, 92.62]